Protein AF-A0A256IAH1-F1 (afdb_monomer_lite)

Foldseek 3Di:
DDDDDDDPLLQVLLQLLQVLLVVLCVVLVPDDPVCCVVCVVVSLVVSLLCLLVVLLCSCPVVVRALVSNLNNNLNNNVVNLVVVCVVPPDDLVSQLSSLSSSLSSLNSSVVSQVVCVVVVNHDADPPDGSVVVSVVSNVVSVVSNVVSVVD

pLDDT: mean 77.23, std 9.3, range [41.69, 91.19]

Sequence (151 aa):
MSPSPPSLPTAEAALFGAVVPAGLFRVISILDAGVRTAASDALVAAWLLVVAAGTAALATCRSHPIGALVSGAIGGVVAGFAAFAVLIGWGIVAFALPLMSVLAVVAGAWTSYEVRRARGVATEPARGTWRSRLAGIAAAALVGLGVLIAA

Radius of gyration: 16.14 Å; chains: 1; bounding box: 53×32×44 Å

Structure (mmCIF, N/CA/C/O backbone):
data_AF-A0A256IAH1-F1
#
_entry.id   AF-A0A256IAH1-F1
#
loop_
_atom_site.group_PDB
_atom_site.id
_atom_site.type_symbol
_atom_site.label_atom_id
_atom_site.label_alt_id
_atom_site.label_comp_id
_atom_site.label_asym_id
_atom_site.label_entity_id
_atom_site.label_seq_id
_atom_site.pdbx_PDB_ins_code
_atom_site.Cartn_x
_atom_site.Cartn_y
_atom_site.Cartn_z
_atom_site.occupancy
_atom_site.B_iso_or_equiv
_atom_site.auth_seq_id
_atom_site.auth_comp_id
_atom_site.auth_asym_id
_atom_site.auth_atom_id
_atom_site.pdbx_PDB_model_num
ATOM 1 N N . MET A 1 1 ? -28.270 7.258 -11.554 1.00 43.00 1 MET A N 1
ATOM 2 C CA . MET A 1 1 ? -27.820 7.574 -10.181 1.00 43.00 1 MET A CA 1
ATOM 3 C C . MET A 1 1 ? -26.425 8.163 -10.288 1.00 43.00 1 MET A C 1
ATOM 5 O O . MET A 1 1 ? -25.556 7.490 -10.823 1.00 43.00 1 MET A O 1
ATOM 9 N N . SER A 1 2 ? -26.239 9.426 -9.898 1.00 41.69 2 SER A N 1
ATOM 10 C CA . SER A 1 2 ? -24.908 10.049 -9.870 1.00 41.69 2 SER A CA 1
ATOM 11 C C . SER A 1 2 ? -24.089 9.408 -8.742 1.00 41.69 2 SER A C 1
ATOM 13 O O . SER A 1 2 ? -24.628 9.291 -7.637 1.00 41.69 2 SER A O 1
ATOM 15 N N . PRO A 1 3 ? -22.847 8.948 -8.982 1.00 51.16 3 PRO A N 1
ATOM 16 C CA . PRO A 1 3 ? -22.009 8.428 -7.913 1.00 51.16 3 PRO A CA 1
ATOM 17 C C . PRO A 1 3 ? -21.742 9.546 -6.902 1.00 51.16 3 PRO A C 1
ATOM 19 O O . PRO A 1 3 ? -21.285 10.631 -7.259 1.00 51.16 3 PRO A O 1
ATOM 22 N N . SER A 1 4 ? -22.055 9.294 -5.631 1.00 54.56 4 SER A N 1
ATOM 23 C CA . SER A 1 4 ? -21.708 10.217 -4.554 1.00 54.56 4 SER A CA 1
ATOM 24 C C . SER A 1 4 ? -20.187 10.399 -4.515 1.00 54.56 4 SER A C 1
ATOM 26 O O . SER A 1 4 ? -19.462 9.408 -4.651 1.00 54.56 4 SER A O 1
ATOM 28 N N . PRO A 1 5 ? -19.686 11.634 -4.341 1.00 58.94 5 PRO A N 1
ATOM 29 C CA . PRO A 1 5 ? -18.253 11.873 -4.294 1.00 58.94 5 PRO A CA 1
ATOM 30 C C . PRO A 1 5 ? -17.618 11.088 -3.136 1.00 58.94 5 PRO A C 1
ATOM 32 O O . PRO A 1 5 ? -18.251 10.917 -2.086 1.00 58.94 5 PRO A O 1
ATOM 35 N N . PRO A 1 6 ? -16.379 10.594 -3.309 1.00 61.81 6 PRO A N 1
ATOM 36 C CA . PRO A 1 6 ? -15.672 9.899 -2.245 1.00 61.81 6 PRO A CA 1
ATOM 37 C C . PRO A 1 6 ? -15.541 10.818 -1.030 1.00 61.81 6 PRO A C 1
ATOM 39 O O . PRO A 1 6 ? -15.324 12.024 -1.161 1.00 61.81 6 PRO A O 1
ATOM 42 N N . SER A 1 7 ? -15.658 10.247 0.168 1.00 76.56 7 SER A N 1
ATOM 43 C CA . SER A 1 7 ? -15.420 11.012 1.390 1.00 76.56 7 SER A CA 1
ATOM 44 C C . SER A 1 7 ? -13.988 11.562 1.388 1.00 76.56 7 SER A C 1
ATOM 46 O O . SER A 1 7 ? -13.074 10.890 0.910 1.00 76.56 7 SER A O 1
ATOM 48 N N . LEU A 1 8 ? -13.783 12.761 1.946 1.00 77.50 8 LEU A N 1
ATOM 49 C CA . LEU A 1 8 ? -12.464 13.408 2.083 1.00 77.50 8 LEU A CA 1
ATOM 50 C C . LEU A 1 8 ? -11.341 12.437 2.520 1.00 77.50 8 LEU A C 1
ATOM 52 O O . LEU A 1 8 ? -10.310 12.392 1.851 1.00 77.50 8 LEU A O 1
ATOM 56 N N . PRO A 1 9 ? -11.548 11.572 3.537 1.00 77.56 9 PRO A N 1
ATOM 57 C CA . PRO A 1 9 ? -10.578 10.546 3.921 1.00 77.56 9 PRO A CA 1
ATOM 58 C C . PRO A 1 9 ? -10.187 9.564 2.814 1.00 77.56 9 PRO A C 1
ATOM 60 O O . PRO A 1 9 ? -9.044 9.127 2.729 1.00 77.56 9 PRO A O 1
ATOM 63 N N . THR A 1 10 ? -11.156 9.184 1.987 1.00 75.44 10 THR A N 1
ATOM 64 C CA . THR A 1 10 ? -10.969 8.226 0.893 1.00 75.44 10 THR A CA 1
ATOM 65 C C . THR A 1 10 ? -10.249 8.891 -0.274 1.00 75.44 10 THR A C 1
ATOM 67 O O . THR A 1 10 ? -9.387 8.273 -0.889 1.00 75.44 10 THR A O 1
ATOM 70 N N . ALA A 1 11 ? -10.560 10.161 -0.548 1.00 73.75 11 ALA A N 1
ATOM 71 C CA . ALA A 1 11 ? -9.890 10.948 -1.577 1.00 73.75 11 ALA A CA 1
ATOM 72 C C . ALA A 1 11 ? -8.411 11.205 -1.236 1.00 73.75 11 ALA A C 1
ATOM 74 O O . ALA A 1 11 ? -7.556 11.018 -2.097 1.00 73.75 11 ALA A O 1
ATOM 75 N N . GLU A 1 12 ? -8.084 11.554 0.013 1.00 79.62 12 GLU A N 1
ATOM 76 C CA . GLU A 1 12 ? -6.690 11.740 0.451 1.00 79.62 12 GLU A CA 1
ATOM 77 C C . GLU A 1 12 ? -5.887 10.431 0.383 1.00 79.62 12 GLU A C 1
ATOM 79 O O . GLU A 1 12 ? -4.770 10.415 -0.136 1.00 79.62 12 GLU A O 1
ATOM 84 N N . ALA A 1 13 ? -6.472 9.311 0.821 1.00 74.00 13 ALA A N 1
ATOM 85 C CA . ALA A 1 13 ? -5.844 7.996 0.698 1.00 74.00 13 ALA A CA 1
ATOM 86 C C . ALA A 1 13 ? -5.658 7.570 -0.771 1.00 74.00 13 ALA A C 1
ATOM 88 O O . ALA A 1 13 ? -4.636 6.975 -1.114 1.00 74.00 13 ALA A O 1
ATOM 89 N N . ALA A 1 14 ? -6.608 7.903 -1.648 1.00 74.38 14 ALA A N 1
ATOM 90 C CA . ALA A 1 14 ? -6.499 7.651 -3.081 1.00 74.38 14 ALA A CA 1
ATOM 91 C C . ALA A 1 14 ? -5.421 8.508 -3.748 1.00 74.38 14 ALA A C 1
ATOM 93 O O . ALA A 1 14 ? -4.639 7.985 -4.539 1.00 74.38 14 ALA A O 1
ATOM 94 N N . LEU A 1 15 ? -5.321 9.792 -3.396 1.00 76.19 15 LEU A N 1
ATOM 95 C CA . LEU A 1 15 ? -4.247 10.667 -3.866 1.00 76.19 15 LEU A CA 1
ATOM 96 C C . LEU A 1 15 ? -2.881 10.159 -3.407 1.00 76.19 15 LEU A C 1
ATOM 98 O O . LEU A 1 15 ? -1.967 10.077 -4.221 1.00 76.19 15 LEU A O 1
ATOM 102 N N . PHE A 1 16 ? -2.751 9.749 -2.143 1.00 78.94 16 PHE A N 1
ATOM 103 C CA . PHE A 1 16 ? -1.536 9.099 -1.652 1.00 78.94 16 PHE A CA 1
ATOM 104 C C . PHE A 1 16 ? -1.198 7.863 -2.493 1.00 78.94 16 PHE A C 1
ATOM 106 O O . PHE A 1 16 ? -0.104 7.779 -3.047 1.00 78.94 16 PHE A O 1
ATOM 113 N N . GLY A 1 17 ? -2.159 6.952 -2.669 1.00 69.12 17 GLY A N 1
ATOM 114 C CA . GLY A 1 17 ? -1.980 5.745 -3.473 1.00 69.12 17 GLY A CA 1
ATOM 115 C C . GLY A 1 17 ? -1.620 6.022 -4.937 1.00 69.12 17 GLY A C 1
ATOM 116 O O . GLY A 1 17 ? -0.879 5.241 -5.516 1.00 69.12 17 GLY A O 1
ATOM 117 N N . ALA A 1 18 ? -2.095 7.123 -5.526 1.00 71.69 18 ALA A N 1
ATOM 118 C CA . ALA A 1 18 ? -1.831 7.496 -6.919 1.00 71.69 18 ALA A CA 1
ATOM 119 C C . ALA A 1 18 ? -0.503 8.250 -7.119 1.00 71.69 18 ALA A C 1
ATOM 121 O O . ALA A 1 18 ? 0.154 8.087 -8.147 1.00 71.69 18 ALA A O 1
ATOM 122 N N . VAL A 1 19 ? -0.081 9.059 -6.142 1.00 73.19 19 VAL A N 1
ATOM 123 C CA . VAL A 1 19 ? 1.193 9.802 -6.179 1.00 73.19 19 VAL A CA 1
ATOM 124 C C . VAL A 1 19 ? 2.379 8.885 -5.907 1.00 73.19 19 VAL A C 1
ATOM 126 O O . VAL A 1 19 ? 3.459 9.091 -6.458 1.00 73.19 19 VAL A O 1
ATOM 129 N N . VAL A 1 20 ? 2.168 7.847 -5.099 1.00 70.56 20 VAL A N 1
ATOM 130 C CA . VAL A 1 20 ? 3.144 6.795 -4.814 1.00 70.56 20 VAL A CA 1
ATOM 131 C C . VAL A 1 20 ? 3.764 6.265 -6.136 1.00 70.56 20 VAL A C 1
ATOM 133 O O . VAL A 1 20 ? 4.947 6.525 -6.365 1.00 70.56 20 VAL A O 1
ATOM 136 N N . PRO A 1 21 ? 3.035 5.642 -7.077 1.00 66.00 21 PRO A N 1
ATOM 137 C CA . PRO A 1 21 ? 3.604 5.146 -8.339 1.00 66.00 21 PRO A CA 1
ATOM 138 C C . PRO A 1 21 ? 4.439 6.182 -9.117 1.00 66.00 21 PRO A C 1
ATOM 140 O O . PRO A 1 21 ? 5.506 5.857 -9.641 1.00 66.00 21 PRO A O 1
ATOM 143 N N . ALA A 1 22 ? 4.003 7.447 -9.137 1.00 66.19 22 ALA A N 1
ATOM 144 C CA . ALA A 1 22 ? 4.712 8.535 -9.810 1.00 66.19 22 ALA A CA 1
ATOM 145 C C . ALA A 1 22 ? 6.042 8.910 -9.123 1.00 66.19 22 ALA A C 1
ATOM 147 O O . ALA A 1 22 ? 7.018 9.245 -9.800 1.00 66.19 22 ALA A O 1
ATOM 148 N N . GLY A 1 23 ? 6.101 8.834 -7.790 1.00 69.38 23 GLY A N 1
ATOM 149 C CA . GLY A 1 23 ? 7.301 9.109 -6.998 1.00 69.38 23 GLY A CA 1
ATOM 150 C C . GLY A 1 23 ? 8.414 8.086 -7.230 1.00 69.38 23 GLY A C 1
ATOM 151 O O . GLY A 1 23 ? 9.549 8.479 -7.507 1.00 69.38 23 GLY A O 1
ATOM 152 N N . LEU A 1 24 ? 8.086 6.788 -7.197 1.00 71.75 24 LEU A N 1
ATOM 153 C CA . LEU A 1 24 ? 9.051 5.712 -7.465 1.00 71.75 24 LEU A CA 1
ATOM 154 C C . LEU A 1 24 ? 9.656 5.846 -8.862 1.00 71.75 24 LEU A C 1
ATOM 156 O O . LEU A 1 24 ? 10.873 5.768 -9.030 1.00 71.75 24 LEU A O 1
ATOM 160 N N . PHE A 1 25 ? 8.809 6.089 -9.862 1.00 67.44 25 PHE A N 1
ATOM 161 C CA . PHE A 1 25 ? 9.264 6.251 -11.235 1.00 67.44 25 PHE A CA 1
ATOM 162 C C . PHE A 1 25 ? 10.221 7.429 -11.386 1.00 67.44 25 PHE A C 1
ATOM 164 O O . PHE A 1 25 ? 11.288 7.279 -11.980 1.00 67.44 25 PHE A O 1
ATOM 171 N N . ARG A 1 26 ? 9.874 8.587 -10.814 1.00 70.56 26 ARG A N 1
ATOM 172 C CA . ARG A 1 26 ? 10.725 9.774 -10.890 1.00 70.56 26 ARG A CA 1
ATOM 173 C C . ARG A 1 26 ? 12.110 9.490 -10.317 1.00 70.56 26 ARG A C 1
ATOM 175 O O . ARG A 1 26 ? 13.092 9.846 -10.958 1.00 70.56 26 ARG A O 1
ATOM 182 N N . VAL A 1 27 ? 12.194 8.791 -9.185 1.00 72.75 27 VAL A N 1
ATOM 183 C CA . VAL A 1 27 ? 13.474 8.388 -8.579 1.00 72.75 27 VAL A CA 1
ATOM 184 C C . VAL A 1 27 ? 14.243 7.428 -9.488 1.00 72.75 27 VAL A C 1
ATOM 186 O O . VAL A 1 27 ? 15.416 7.656 -9.756 1.00 72.75 27 VAL A O 1
ATOM 189 N N . ILE A 1 28 ? 13.600 6.393 -10.029 1.00 71.56 28 ILE A N 1
ATOM 190 C CA . ILE A 1 28 ? 14.273 5.421 -10.908 1.00 71.56 28 ILE A CA 1
ATOM 191 C C . ILE A 1 28 ? 14.756 6.077 -12.213 1.00 71.56 28 ILE A C 1
ATOM 193 O O . ILE A 1 28 ? 15.841 5.758 -12.697 1.00 71.56 28 ILE A O 1
ATOM 197 N N . SER A 1 29 ? 13.977 7.005 -12.774 1.00 69.62 29 SER A N 1
ATOM 198 C CA . SER A 1 29 ? 14.268 7.652 -14.060 1.00 69.62 29 SER A CA 1
ATOM 199 C C . SER A 1 29 ? 15.478 8.588 -14.032 1.00 69.62 29 SER A C 1
ATOM 201 O O . SER A 1 29 ? 16.124 8.759 -15.061 1.00 69.62 29 SER A O 1
ATOM 203 N N . ILE A 1 30 ? 15.798 9.168 -12.870 1.00 79.00 30 ILE A N 1
ATOM 204 C CA . ILE A 1 30 ? 16.923 10.104 -12.704 1.00 79.00 30 ILE A CA 1
ATOM 205 C C . ILE A 1 30 ? 18.212 9.413 -12.251 1.00 79.00 30 ILE A C 1
ATOM 207 O O . ILE A 1 30 ? 19.268 10.041 -12.245 1.00 79.00 30 ILE A O 1
ATOM 211 N N . LEU A 1 31 ? 18.134 8.142 -11.847 1.00 78.19 31 LEU A N 1
ATOM 212 C CA . LEU A 1 31 ? 19.302 7.377 -11.434 1.00 78.19 31 LEU A CA 1
ATOM 213 C C . LEU A 1 31 ? 20.092 6.894 -12.646 1.00 78.19 31 LEU A C 1
ATOM 215 O O . LEU A 1 31 ? 19.522 6.375 -13.616 1.00 78.19 31 LEU A O 1
ATOM 219 N N . ASP A 1 32 ? 21.414 7.001 -12.526 1.00 83.81 32 ASP A N 1
ATOM 220 C CA . ASP A 1 32 ? 22.360 6.413 -13.465 1.00 8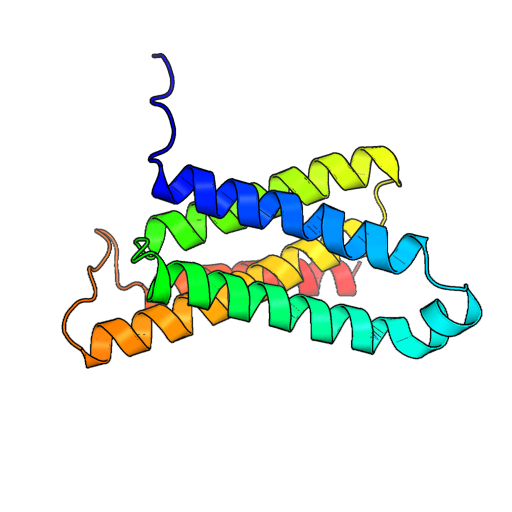3.81 32 ASP A CA 1
ATOM 221 C C . ASP A 1 32 ? 22.086 4.908 -13.636 1.00 83.81 32 ASP A C 1
ATOM 223 O O . ASP A 1 32 ? 21.688 4.220 -12.688 1.00 83.81 32 ASP A O 1
ATOM 227 N N . ALA A 1 33 ? 22.277 4.392 -14.851 1.00 76.25 33 ALA A N 1
ATOM 228 C CA . ALA A 1 33 ? 21.982 3.005 -15.188 1.00 76.25 33 ALA A CA 1
ATOM 229 C C . ALA A 1 33 ? 22.760 2.015 -14.305 1.00 76.25 33 ALA A C 1
ATOM 231 O O . ALA A 1 33 ? 22.167 1.040 -13.847 1.00 76.25 33 ALA A O 1
ATOM 232 N N . GLY A 1 34 ? 24.033 2.299 -13.997 1.00 74.88 34 GLY A N 1
ATOM 233 C CA . GLY A 1 34 ? 24.858 1.430 -13.148 1.00 74.88 34 GLY A CA 1
ATOM 234 C C . GLY A 1 34 ? 24.375 1.380 -11.694 1.00 74.88 34 GLY A C 1
ATOM 235 O O . GLY A 1 34 ? 24.342 0.317 -11.069 1.00 74.88 34 GLY A O 1
ATOM 236 N N . VAL A 1 35 ? 23.916 2.520 -11.171 1.00 75.75 35 VAL A N 1
ATOM 237 C CA . VAL A 1 35 ? 23.345 2.627 -9.818 1.00 75.75 35 VAL A CA 1
ATOM 238 C C . VAL A 1 35 ? 21.984 1.944 -9.754 1.00 75.75 35 VAL A C 1
ATOM 240 O O . VAL A 1 35 ? 21.693 1.225 -8.802 1.00 75.75 35 VAL A O 1
ATOM 243 N N . ARG A 1 36 ? 21.160 2.115 -10.789 1.00 75.44 36 ARG A N 1
ATOM 244 C CA . ARG A 1 36 ? 19.845 1.479 -10.895 1.00 75.44 36 ARG A CA 1
ATOM 245 C C . ARG A 1 36 ? 19.952 -0.038 -10.851 1.00 75.44 36 ARG A C 1
ATOM 247 O O . ARG A 1 36 ? 19.196 -0.665 -10.122 1.00 75.44 36 ARG A O 1
ATOM 254 N N . THR A 1 37 ? 20.895 -0.623 -11.584 1.00 72.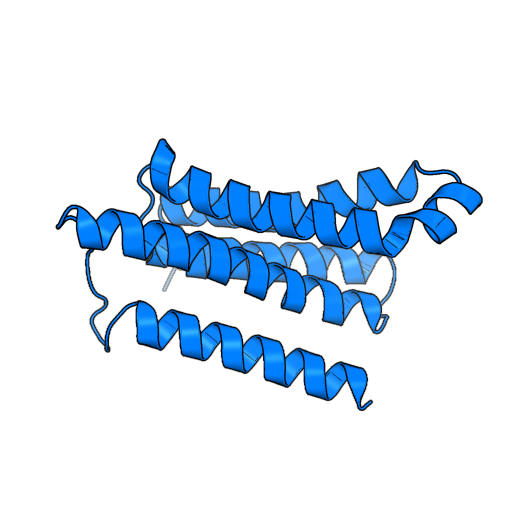19 37 THR A N 1
ATOM 255 C CA . THR A 1 37 ? 21.114 -2.074 -11.562 1.00 72.19 37 THR A CA 1
ATOM 256 C C . THR A 1 37 ? 21.605 -2.563 -10.203 1.00 72.19 37 THR A C 1
ATOM 258 O O . THR A 1 37 ? 21.102 -3.568 -9.715 1.00 72.19 37 THR A O 1
ATOM 261 N N . ALA A 1 38 ? 22.515 -1.830 -9.556 1.00 74.38 38 ALA A N 1
ATOM 262 C CA . ALA A 1 38 ? 23.088 -2.232 -8.272 1.00 74.38 38 ALA A CA 1
ATOM 263 C C . ALA A 1 38 ? 22.132 -2.051 -7.077 1.00 74.38 38 ALA A C 1
ATOM 265 O O . ALA A 1 38 ? 22.231 -2.784 -6.098 1.00 74.38 38 ALA A O 1
ATOM 266 N N . ALA A 1 39 ? 21.221 -1.075 -7.141 1.00 74.62 39 ALA A N 1
ATOM 267 C CA . ALA A 1 39 ? 20.369 -0.679 -6.018 1.00 74.62 39 ALA A CA 1
ATOM 268 C C . ALA A 1 39 ? 18.871 -0.949 -6.234 1.00 74.62 39 ALA A C 1
ATOM 270 O O . ALA A 1 39 ? 18.072 -0.572 -5.379 1.00 74.62 39 ALA A O 1
ATOM 271 N N . SER A 1 40 ? 18.472 -1.563 -7.352 1.00 71.88 40 SER A N 1
ATOM 272 C CA . SER A 1 40 ? 17.059 -1.763 -7.723 1.00 71.88 40 SER A CA 1
ATOM 273 C C . SER A 1 40 ? 16.228 -2.416 -6.615 1.00 71.88 40 SER A C 1
ATOM 275 O O . SER A 1 40 ? 15.220 -1.843 -6.199 1.00 71.88 40 SER A O 1
ATOM 277 N N . ASP A 1 41 ? 16.679 -3.545 -6.072 1.00 73.94 41 ASP A N 1
ATOM 278 C CA . ASP A 1 41 ? 15.965 -4.264 -5.010 1.00 73.94 41 ASP A CA 1
ATOM 279 C C . ASP A 1 41 ? 15.866 -3.443 -3.720 1.00 73.94 41 ASP A C 1
ATOM 281 O O . ASP A 1 41 ? 14.803 -3.359 -3.102 1.00 73.94 41 ASP A O 1
ATOM 285 N N . ALA A 1 42 ? 16.957 -2.775 -3.335 1.00 79.38 42 ALA A N 1
ATOM 286 C CA . ALA A 1 42 ? 16.991 -1.917 -2.154 1.00 79.38 42 ALA A CA 1
ATOM 287 C C . ALA A 1 42 ? 16.068 -0.697 -2.306 1.00 79.38 42 ALA A C 1
ATOM 289 O O . ALA A 1 42 ? 15.383 -0.319 -1.355 1.00 79.38 42 ALA A O 1
ATOM 290 N N . LEU A 1 43 ? 16.001 -0.108 -3.503 1.00 77.38 43 LEU A N 1
ATOM 291 C CA . LEU A 1 43 ? 15.098 0.995 -3.830 1.00 77.38 43 LEU A CA 1
ATOM 292 C C . LEU A 1 43 ? 13.638 0.553 -3.768 1.00 77.38 43 LEU A C 1
ATOM 294 O O . LEU A 1 43 ? 12.821 1.261 -3.184 1.00 77.38 43 LEU A O 1
ATOM 298 N N . VAL A 1 44 ? 13.309 -0.621 -4.313 1.00 76.38 44 VAL A N 1
ATOM 299 C CA . VAL A 1 44 ? 11.956 -1.188 -4.233 1.00 76.38 44 VAL A CA 1
ATOM 300 C C . VAL A 1 44 ? 11.588 -1.502 -2.781 1.00 76.38 44 VAL A C 1
ATOM 302 O O . VAL A 1 44 ? 10.494 -1.154 -2.341 1.00 76.38 44 VAL A O 1
ATOM 305 N N . ALA A 1 45 ? 12.491 -2.084 -1.992 1.00 77.69 45 ALA A N 1
ATOM 306 C CA . ALA A 1 45 ? 12.242 -2.363 -0.578 1.00 77.69 45 ALA A CA 1
ATOM 307 C C . ALA A 1 45 ? 12.039 -1.077 0.245 1.00 77.69 45 ALA A C 1
ATOM 309 O O . ALA A 1 45 ? 11.057 -0.959 0.981 1.00 77.69 45 ALA A O 1
ATOM 310 N N . ALA A 1 46 ? 12.922 -0.086 0.083 1.00 79.50 46 ALA A N 1
ATOM 311 C CA . ALA A 1 46 ? 12.799 1.223 0.725 1.00 79.50 46 ALA A CA 1
ATOM 312 C C . ALA A 1 46 ? 11.492 1.917 0.328 1.00 79.50 46 ALA A C 1
ATOM 314 O O . ALA A 1 46 ? 10.809 2.516 1.158 1.00 79.50 46 ALA A O 1
ATOM 315 N N . TRP A 1 47 ? 11.102 1.783 -0.934 1.00 80.62 47 TRP A N 1
ATOM 316 C CA . TRP A 1 47 ? 9.850 2.306 -1.439 1.00 80.62 47 TRP A CA 1
ATOM 317 C C . TRP A 1 47 ? 8.623 1.668 -0.777 1.00 80.62 47 TRP A C 1
ATOM 319 O O . TRP A 1 47 ? 7.729 2.374 -0.311 1.00 80.62 47 TRP A O 1
ATOM 329 N N . LEU A 1 48 ? 8.586 0.340 -0.675 1.00 79.94 48 LEU A N 1
ATOM 330 C CA . LEU A 1 48 ? 7.497 -0.372 -0.002 1.00 79.94 48 LEU A CA 1
ATOM 331 C C . LEU A 1 48 ? 7.398 0.013 1.480 1.00 79.94 48 LEU A C 1
ATOM 333 O O . LEU A 1 48 ? 6.292 0.160 2.003 1.00 79.94 48 LEU A O 1
ATOM 337 N N . LEU A 1 49 ? 8.532 0.258 2.142 1.00 80.50 49 LEU A N 1
ATOM 338 C CA . LEU A 1 49 ? 8.557 0.797 3.503 1.00 80.50 49 LEU A CA 1
ATOM 339 C C . LEU A 1 49 ? 7.929 2.192 3.578 1.00 80.50 49 LEU A C 1
ATOM 341 O O . LEU A 1 49 ? 7.139 2.444 4.486 1.00 80.50 49 LEU A O 1
ATOM 345 N N . VAL A 1 50 ? 8.211 3.077 2.617 1.00 83.31 50 VAL A N 1
ATOM 346 C CA . VAL A 1 50 ? 7.575 4.404 2.534 1.00 83.31 50 VAL A CA 1
ATOM 347 C C . VAL A 1 50 ? 6.061 4.278 2.353 1.00 83.31 50 VAL A C 1
ATOM 349 O O . VAL A 1 50 ? 5.310 4.991 3.018 1.00 83.31 50 VAL A O 1
ATOM 352 N N . VAL A 1 51 ? 5.587 3.345 1.522 1.00 83.00 51 VAL A N 1
ATOM 353 C CA . VAL A 1 51 ? 4.145 3.098 1.334 1.00 83.00 51 VAL A CA 1
ATOM 354 C C . VAL A 1 51 ? 3.487 2.613 2.624 1.00 83.00 51 VAL A C 1
ATOM 356 O O . VAL A 1 51 ? 2.440 3.136 3.019 1.00 83.00 51 VAL A O 1
ATOM 359 N N . ALA A 1 52 ? 4.103 1.649 3.309 1.00 80.00 52 ALA A N 1
ATOM 360 C CA . ALA A 1 52 ? 3.591 1.122 4.570 1.00 80.00 52 ALA A CA 1
ATOM 361 C C . ALA A 1 52 ? 3.575 2.197 5.668 1.00 80.00 52 ALA A C 1
ATOM 363 O O . ALA A 1 52 ? 2.548 2.405 6.320 1.00 80.00 52 ALA A O 1
ATOM 364 N N . ALA A 1 53 ? 4.680 2.929 5.830 1.00 80.75 53 ALA A N 1
ATOM 365 C CA . ALA A 1 53 ? 4.810 4.004 6.807 1.00 80.75 53 ALA A CA 1
ATOM 366 C C . ALA A 1 53 ? 3.849 5.164 6.517 1.00 80.75 53 ALA A C 1
ATOM 368 O O . ALA A 1 53 ? 3.195 5.656 7.432 1.00 80.75 53 ALA A O 1
ATOM 369 N N . GLY A 1 54 ? 3.703 5.566 5.252 1.00 80.44 54 GLY A N 1
ATOM 370 C CA . GLY A 1 54 ? 2.764 6.608 4.837 1.00 80.44 54 GLY A CA 1
ATOM 371 C C . GLY A 1 54 ? 1.310 6.209 5.085 1.00 80.44 54 GLY A C 1
ATOM 372 O O . GLY A 1 54 ? 0.537 6.999 5.626 1.00 80.44 54 GLY A O 1
ATOM 373 N N . THR A 1 55 ? 0.952 4.953 4.806 1.00 81.19 55 THR A N 1
ATOM 374 C CA . THR A 1 55 ? -0.382 4.416 5.128 1.00 81.19 55 THR A CA 1
ATOM 375 C C . THR A 1 55 ? -0.635 4.435 6.636 1.00 81.19 55 THR A C 1
ATOM 377 O O . THR A 1 55 ? -1.711 4.840 7.085 1.00 81.19 55 THR A O 1
ATOM 380 N N . ALA A 1 56 ? 0.366 4.052 7.432 1.00 77.19 56 ALA A N 1
ATOM 381 C CA . ALA A 1 56 ? 0.274 4.107 8.884 1.00 77.19 56 ALA A CA 1
ATOM 382 C C . ALA A 1 56 ? 0.167 5.549 9.409 1.00 77.19 56 ALA A C 1
ATOM 384 O O . ALA A 1 56 ? -0.648 5.814 10.287 1.00 77.19 56 ALA A O 1
ATOM 385 N N . ALA A 1 57 ? 0.916 6.497 8.841 1.00 79.12 57 ALA A N 1
ATOM 386 C CA . ALA A 1 57 ? 0.864 7.914 9.202 1.00 79.12 57 ALA A CA 1
ATOM 387 C C . ALA A 1 57 ? -0.490 8.555 8.863 1.00 79.12 57 ALA A C 1
ATOM 389 O O . ALA A 1 57 ? -1.039 9.312 9.662 1.00 79.12 57 ALA A O 1
ATOM 390 N N . LEU A 1 58 ? -1.088 8.214 7.719 1.00 78.25 58 LEU A N 1
ATOM 391 C CA . LEU A 1 58 ? -2.450 8.637 7.381 1.00 78.25 58 LEU A CA 1
ATOM 392 C C . LEU A 1 58 ? -3.457 8.119 8.421 1.00 78.25 58 LEU A C 1
ATOM 394 O O . LEU A 1 58 ? -4.351 8.842 8.866 1.00 78.25 58 LEU A O 1
ATOM 398 N N . ALA A 1 59 ? -3.284 6.888 8.893 1.00 77.56 59 ALA A N 1
ATOM 399 C CA . ALA A 1 59 ? -4.114 6.372 9.967 1.00 77.56 59 ALA A CA 1
ATOM 400 C C . ALA A 1 59 ? -3.854 7.077 11.307 1.00 77.56 59 ALA A C 1
ATOM 402 O O . ALA A 1 59 ? -4.804 7.397 12.015 1.00 77.56 59 ALA A O 1
ATOM 403 N N . THR A 1 60 ? -2.608 7.300 11.711 1.00 74.44 60 THR A N 1
ATOM 404 C CA . THR A 1 60 ? -2.290 7.762 13.071 1.00 74.44 60 THR A CA 1
ATOM 405 C C . THR A 1 60 ? -2.332 9.280 13.221 1.00 74.44 60 THR A C 1
ATOM 407 O O . THR A 1 60 ? -2.841 9.762 14.228 1.00 74.44 60 THR A O 1
ATOM 410 N N . CYS A 1 61 ? -1.855 10.036 12.231 1.00 79.50 61 CYS A N 1
ATOM 411 C CA . CYS A 1 61 ? -1.755 11.497 12.281 1.00 79.50 61 CYS A CA 1
ATOM 412 C C . CYS A 1 61 ? -3.014 12.206 11.765 1.00 79.50 61 CYS A C 1
ATOM 414 O O . CYS A 1 61 ? -3.347 13.285 12.245 1.00 79.50 61 CYS A O 1
ATOM 416 N N . ARG A 1 62 ? -3.719 11.619 10.789 1.00 76.25 62 ARG A N 1
ATOM 417 C CA . ARG A 1 62 ? -4.941 12.197 10.192 1.00 76.25 62 ARG A CA 1
ATOM 418 C C . ARG A 1 62 ? -6.228 11.500 10.637 1.00 76.25 62 ARG A C 1
ATOM 420 O O . ARG A 1 62 ? -7.316 11.871 10.205 1.00 76.25 62 ARG A O 1
ATOM 427 N N . SER A 1 63 ? -6.121 10.497 11.510 1.00 79.62 63 SER A N 1
ATOM 428 C CA . SER A 1 63 ? -7.254 9.753 12.073 1.00 79.62 63 SER A CA 1
ATOM 429 C C . SER A 1 63 ? -8.174 9.099 11.033 1.00 79.62 63 SER A C 1
ATOM 431 O O . SER A 1 63 ? -9.311 8.745 11.354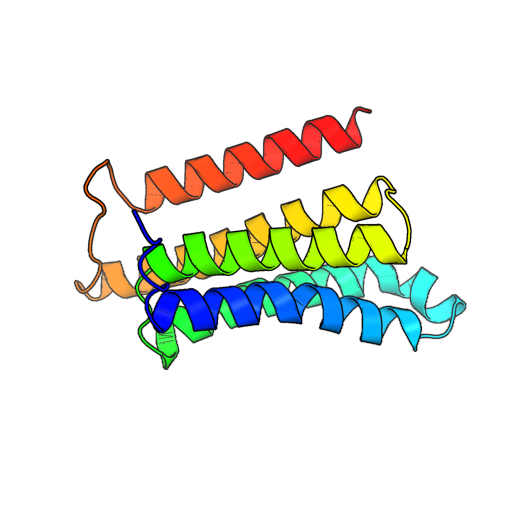 1.00 79.62 63 SER A O 1
ATOM 433 N N . HIS A 1 64 ? -7.694 8.844 9.810 1.00 80.94 64 HIS A N 1
ATOM 434 C CA . HIS A 1 64 ? -8.521 8.243 8.762 1.00 80.94 64 HIS A CA 1
ATOM 435 C C . HIS A 1 64 ? -9.073 6.871 9.183 1.00 80.94 64 HIS A C 1
ATOM 437 O O . HIS A 1 64 ? -8.364 6.092 9.832 1.00 80.94 64 HIS A O 1
ATOM 443 N N . PRO A 1 65 ? -10.332 6.541 8.843 1.00 82.69 65 PRO A N 1
ATOM 444 C CA . PRO A 1 65 ? -10.879 5.222 9.117 1.00 82.69 65 PRO A CA 1
ATOM 445 C C . PRO A 1 65 ? -10.176 4.168 8.254 1.00 82.69 65 PRO A C 1
ATOM 447 O O . PRO A 1 65 ? -9.910 4.399 7.074 1.00 82.69 65 PRO A O 1
ATOM 450 N N . ILE A 1 66 ? -9.930 2.983 8.827 1.00 82.56 66 ILE A N 1
ATOM 451 C CA . ILE A 1 66 ? -9.221 1.873 8.158 1.00 82.56 66 ILE A CA 1
ATOM 452 C C . ILE A 1 66 ? -9.863 1.529 6.807 1.00 82.56 66 ILE A C 1
ATOM 454 O O . ILE A 1 66 ? -9.160 1.287 5.832 1.00 82.56 66 ILE A O 1
ATOM 458 N N . GLY A 1 67 ? -11.193 1.605 6.702 1.00 77.81 67 GLY A N 1
ATOM 459 C CA . GLY A 1 67 ? -11.886 1.361 5.438 1.00 77.81 67 GLY A CA 1
ATOM 460 C C . GLY A 1 67 ? -11.588 2.374 4.336 1.00 77.81 67 GLY A C 1
ATOM 461 O O . GLY A 1 67 ? -11.452 1.965 3.185 1.00 77.81 67 GLY A O 1
ATOM 462 N N . ALA A 1 68 ? -11.430 3.658 4.666 1.00 78.25 68 ALA A N 1
ATOM 463 C CA . ALA A 1 68 ? -11.055 4.682 3.688 1.00 78.25 68 ALA A CA 1
ATOM 464 C C . ALA A 1 68 ? -9.595 4.530 3.252 1.00 78.25 68 ALA A C 1
ATOM 466 O O . ALA A 1 68 ? -9.287 4.709 2.080 1.00 78.25 68 ALA A O 1
ATOM 467 N N . LEU A 1 69 ? -8.716 4.130 4.176 1.00 78.19 69 LEU A N 1
ATOM 468 C CA . LEU A 1 69 ? -7.313 3.851 3.875 1.00 78.19 69 LEU A CA 1
ATOM 469 C C . LEU A 1 69 ? -7.175 2.670 2.922 1.00 78.19 69 LEU A C 1
ATOM 471 O O . LEU A 1 69 ? -6.539 2.794 1.887 1.00 78.19 69 LEU A O 1
ATOM 475 N N . VAL A 1 70 ? -7.810 1.542 3.241 1.00 80.12 70 VAL A N 1
ATOM 476 C CA . VAL A 1 70 ? -7.711 0.323 2.433 1.00 80.12 70 VAL A CA 1
ATOM 477 C C . VAL A 1 70 ? -8.354 0.527 1.062 1.00 80.12 70 VAL A C 1
ATOM 479 O O . VAL A 1 70 ? -7.721 0.249 0.053 1.00 80.12 70 VAL A O 1
ATOM 482 N N . SER A 1 71 ? -9.584 1.046 0.993 1.00 77.94 71 SER A N 1
ATOM 483 C CA . SER A 1 71 ? -10.261 1.242 -0.300 1.00 77.94 71 SER A CA 1
ATOM 484 C C . SER A 1 71 ? -9.637 2.361 -1.136 1.00 77.94 71 SER A C 1
ATOM 486 O O . SER A 1 71 ? -9.408 2.173 -2.330 1.00 77.94 71 SER A O 1
ATOM 488 N N . GLY A 1 72 ? -9.319 3.497 -0.509 1.00 76.56 72 GLY A N 1
ATOM 489 C CA . GLY A 1 72 ? -8.717 4.650 -1.166 1.00 76.56 72 GLY A CA 1
ATOM 490 C C . GLY A 1 72 ? -7.301 4.358 -1.641 1.00 76.56 72 GLY A C 1
ATOM 491 O O . GLY A 1 72 ? -7.029 4.504 -2.826 1.00 76.56 72 GLY A O 1
ATOM 492 N N . ALA A 1 73 ? -6.413 3.875 -0.767 1.00 79.06 73 ALA A N 1
ATOM 493 C CA . ALA A 1 73 ? -5.021 3.630 -1.144 1.00 79.06 73 ALA A CA 1
ATOM 494 C C . ALA A 1 73 ? -4.884 2.490 -2.159 1.00 79.06 73 ALA A C 1
ATOM 496 O O . ALA A 1 73 ? -4.122 2.639 -3.108 1.00 79.06 73 ALA A O 1
ATOM 497 N N . ILE A 1 74 ? -5.648 1.395 -2.035 1.00 80.69 74 ILE A N 1
ATOM 498 C CA . ILE A 1 74 ? -5.635 0.329 -3.054 1.00 80.69 74 ILE A CA 1
ATOM 499 C C . ILE A 1 74 ? -6.162 0.865 -4.389 1.00 80.69 74 ILE A C 1
ATOM 501 O O . ILE A 1 74 ? -5.522 0.658 -5.417 1.00 80.69 74 ILE A O 1
ATOM 505 N N . GLY A 1 75 ? -7.285 1.592 -4.385 1.00 76.56 75 GLY A N 1
ATOM 506 C CA . GLY A 1 75 ? -7.833 2.200 -5.599 1.00 76.56 75 GLY A CA 1
ATOM 507 C C . GLY A 1 75 ? -6.857 3.179 -6.259 1.00 76.56 75 GLY A C 1
ATOM 508 O O . GLY A 1 75 ? -6.670 3.135 -7.472 1.00 76.56 75 GLY A O 1
ATOM 509 N N . GLY A 1 76 ? -6.181 4.005 -5.459 1.00 76.44 76 GLY A N 1
ATOM 510 C CA . GLY A 1 76 ? -5.147 4.934 -5.910 1.00 76.44 76 GLY A CA 1
ATOM 511 C C . GLY A 1 76 ? -3.922 4.229 -6.490 1.00 76.44 76 GLY A C 1
ATOM 512 O O . GLY A 1 76 ? -3.465 4.609 -7.563 1.00 76.44 76 GLY A O 1
ATOM 513 N N . VAL A 1 77 ? -3.429 3.175 -5.830 1.00 80.12 77 VAL A N 1
ATOM 514 C CA . VAL A 1 77 ? -2.299 2.359 -6.310 1.00 80.12 77 VAL A CA 1
ATOM 515 C C . VAL A 1 77 ? -2.641 1.726 -7.654 1.00 80.12 77 VAL A C 1
ATOM 517 O O . VAL A 1 77 ? -1.865 1.845 -8.598 1.00 80.12 77 VAL A O 1
ATOM 520 N N . VAL A 1 78 ? -3.817 1.105 -7.777 1.00 77.25 78 VAL A N 1
ATOM 521 C CA . VAL A 1 78 ? -4.264 0.484 -9.032 1.00 77.25 78 VAL A CA 1
ATOM 522 C C . VAL A 1 78 ? -4.406 1.530 -10.139 1.00 77.25 78 VAL A C 1
ATOM 524 O O . VAL A 1 78 ? -3.885 1.326 -11.232 1.00 77.25 78 VAL A O 1
ATOM 527 N N . ALA A 1 79 ? -5.053 2.666 -9.863 1.00 74.44 79 ALA A N 1
ATOM 528 C CA . ALA A 1 79 ? -5.231 3.735 -10.845 1.00 74.44 79 ALA A CA 1
ATOM 529 C C . ALA A 1 79 ? -3.893 4.354 -11.285 1.00 74.44 79 ALA A C 1
ATOM 531 O O . ALA A 1 79 ? -3.668 4.555 -12.479 1.00 74.44 79 ALA A O 1
ATOM 532 N N . GLY A 1 80 ? -2.988 4.616 -10.339 1.00 71.44 80 GLY A N 1
ATOM 533 C CA . GLY A 1 80 ? -1.673 5.188 -10.616 1.00 71.44 80 GLY A CA 1
ATOM 534 C C . GLY A 1 80 ? -0.780 4.240 -11.417 1.00 71.44 80 GLY A C 1
ATOM 535 O O . GLY A 1 80 ? -0.155 4.672 -12.385 1.00 71.44 80 GLY A O 1
ATOM 536 N N . PHE A 1 81 ? -0.770 2.943 -11.092 1.00 72.81 81 PHE A N 1
ATOM 537 C CA . PHE A 1 81 ? -0.031 1.946 -11.875 1.00 72.81 81 PHE A CA 1
ATOM 538 C C . PHE A 1 81 ? -0.664 1.668 -13.245 1.00 72.81 81 PHE A C 1
ATOM 540 O O . PHE A 1 81 ? 0.070 1.452 -14.203 1.00 72.81 81 PHE A O 1
ATOM 547 N N . ALA A 1 82 ? -1.992 1.722 -13.383 1.00 70.06 82 ALA A N 1
ATOM 548 C CA . ALA A 1 82 ? -2.651 1.593 -14.684 1.00 70.06 82 ALA A CA 1
ATOM 549 C C . ALA A 1 82 ? -2.308 2.769 -15.614 1.00 70.06 82 ALA A C 1
ATOM 551 O O . ALA A 1 82 ? -1.926 2.554 -16.762 1.00 70.06 82 ALA A O 1
ATOM 552 N N . ALA A 1 83 ? -2.370 4.006 -15.110 1.00 66.75 83 ALA A N 1
ATOM 553 C CA . ALA A 1 83 ? -1.947 5.191 -15.860 1.00 66.75 83 ALA A CA 1
ATOM 554 C C . ALA A 1 83 ? -0.459 5.123 -16.248 1.00 66.75 83 ALA A C 1
ATOM 556 O O . ALA A 1 83 ? -0.068 5.531 -17.338 1.00 66.75 83 ALA A O 1
ATOM 557 N N . PHE A 1 84 ? 0.365 4.557 -15.370 1.00 66.56 84 PHE A N 1
ATOM 558 C CA . PHE A 1 84 ? 1.786 4.341 -15.604 1.00 66.56 84 PHE A CA 1
ATOM 559 C C . PHE A 1 84 ? 2.077 3.266 -16.663 1.00 66.56 84 PHE A C 1
ATOM 561 O O . PHE A 1 84 ? 2.911 3.478 -17.543 1.00 66.56 84 PHE A O 1
ATOM 568 N N . ALA A 1 85 ? 1.372 2.133 -16.625 1.00 65.38 85 ALA A N 1
ATOM 569 C CA . ALA A 1 85 ? 1.540 1.046 -17.588 1.00 65.38 85 ALA A CA 1
ATOM 570 C C . ALA A 1 85 ? 1.201 1.480 -19.026 1.00 65.38 85 ALA A C 1
ATOM 572 O O . ALA A 1 85 ? 1.820 1.008 -19.978 1.00 65.38 85 ALA A O 1
ATOM 573 N N . VAL A 1 86 ? 0.286 2.442 -19.186 1.00 66.88 86 VAL A N 1
ATOM 574 C CA . VAL A 1 86 ? -0.013 3.077 -20.481 1.00 66.88 86 VAL A CA 1
ATOM 575 C C . VAL A 1 86 ? 1.185 3.865 -21.036 1.00 66.88 86 VAL A C 1
ATOM 577 O O . VAL A 1 86 ? 1.345 3.935 -22.250 1.00 66.88 86 VAL A O 1
ATOM 580 N N . LEU A 1 87 ? 2.043 4.431 -20.179 1.00 62.84 87 LEU A N 1
ATOM 581 C CA . LEU A 1 87 ? 3.182 5.261 -20.595 1.00 62.84 87 LEU A CA 1
ATOM 582 C C . LEU A 1 87 ? 4.451 4.456 -20.908 1.00 62.84 87 LEU A C 1
ATOM 584 O O . LEU A 1 87 ? 5.230 4.867 -21.763 1.00 62.84 87 LEU A O 1
ATOM 588 N N . ILE A 1 88 ? 4.684 3.345 -20.204 1.00 61.28 88 ILE A N 1
ATOM 589 C CA . ILE A 1 88 ? 5.957 2.591 -20.263 1.00 61.28 88 ILE A CA 1
ATOM 590 C C . ILE A 1 88 ? 5.792 1.212 -20.918 1.00 61.28 88 ILE A C 1
ATOM 592 O O . ILE A 1 88 ? 6.773 0.561 -21.272 1.00 61.28 88 ILE A O 1
ATOM 596 N N . GLY A 1 89 ? 4.550 0.791 -21.151 1.00 59.03 89 GLY A N 1
ATOM 597 C CA . GLY A 1 89 ? 4.212 -0.522 -21.678 1.00 59.03 89 GLY A CA 1
ATOM 598 C C . GLY A 1 89 ? 3.871 -1.522 -20.573 1.00 59.03 89 GLY A C 1
ATOM 599 O O . GLY A 1 89 ? 4.335 -1.441 -19.433 1.00 59.03 89 GLY A O 1
ATOM 600 N N . TRP A 1 90 ? 3.031 -2.491 -20.929 1.00 57.03 90 TRP A N 1
ATOM 601 C CA . TRP A 1 90 ? 2.552 -3.539 -20.033 1.00 57.03 90 TRP A CA 1
ATOM 602 C C . TRP A 1 90 ? 3.585 -4.669 -19.922 1.00 57.03 90 TRP A C 1
ATOM 604 O O . TRP A 1 90 ? 3.511 -5.664 -20.636 1.00 57.03 90 TRP A O 1
ATOM 614 N N . GLY A 1 91 ? 4.579 -4.502 -19.047 1.00 62.22 91 GLY A N 1
ATOM 615 C CA . GLY A 1 91 ? 5.528 -5.561 -18.676 1.00 62.22 91 GLY A CA 1
ATOM 616 C C . GLY A 1 91 ? 5.152 -6.258 -17.362 1.00 62.22 91 GLY A C 1
ATOM 617 O O . GLY A 1 91 ? 4.426 -5.697 -16.547 1.00 62.22 91 GLY A O 1
ATOM 618 N N . ILE A 1 92 ? 5.699 -7.451 -17.101 1.00 57.53 92 ILE A N 1
ATOM 619 C CA . ILE A 1 92 ? 5.469 -8.224 -15.855 1.00 57.53 92 ILE A CA 1
ATOM 620 C C . ILE A 1 92 ? 5.775 -7.390 -14.594 1.00 57.53 92 ILE A C 1
ATOM 622 O O . ILE A 1 92 ? 5.023 -7.413 -13.618 1.00 57.53 92 ILE A O 1
ATOM 626 N N . VAL A 1 93 ? 6.825 -6.562 -14.641 1.00 59.94 93 VAL A N 1
ATOM 627 C CA . VAL A 1 93 ? 7.203 -5.641 -13.551 1.00 59.94 93 VAL A CA 1
ATOM 628 C C . VAL A 1 93 ? 6.093 -4.621 -13.243 1.00 59.94 93 VAL A C 1
ATOM 630 O O . VAL A 1 93 ? 5.894 -4.263 -12.081 1.00 59.94 93 VAL A O 1
ATOM 633 N N . ALA A 1 94 ? 5.317 -4.206 -14.251 1.00 65.19 94 ALA A N 1
ATOM 634 C CA . ALA A 1 94 ? 4.195 -3.282 -14.085 1.00 65.19 94 ALA A CA 1
ATOM 635 C C . ALA A 1 94 ? 3.008 -3.908 -13.331 1.00 65.19 94 ALA A C 1
ATOM 637 O O . ALA A 1 94 ? 2.197 -3.171 -12.777 1.00 65.19 94 ALA A O 1
ATOM 638 N N . PHE A 1 95 ? 2.928 -5.243 -13.257 1.00 67.56 95 PHE A N 1
ATOM 639 C CA . PHE A 1 95 ? 1.897 -5.969 -12.508 1.00 67.56 95 PHE A CA 1
ATOM 640 C C . PHE A 1 95 ? 2.370 -6.452 -11.128 1.00 67.56 95 PHE A C 1
ATOM 642 O O . PHE A 1 95 ? 1.575 -6.497 -10.190 1.00 67.56 95 PHE A O 1
ATOM 649 N N . ALA A 1 96 ? 3.661 -6.751 -10.957 1.00 75.44 96 ALA A N 1
ATOM 650 C CA . ALA A 1 96 ? 4.209 -7.158 -9.661 1.00 75.44 96 ALA A CA 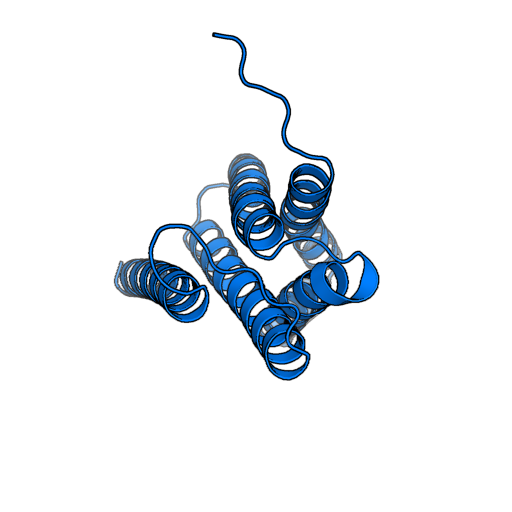1
ATOM 651 C C . ALA A 1 96 ? 4.263 -5.995 -8.648 1.00 75.44 96 ALA A C 1
ATOM 653 O O . ALA A 1 96 ? 3.856 -6.141 -7.494 1.00 75.44 96 ALA A O 1
ATOM 654 N N . LEU A 1 97 ? 4.711 -4.810 -9.077 1.00 75.88 97 LEU A N 1
ATOM 655 C CA . LEU A 1 97 ? 4.827 -3.625 -8.217 1.00 75.88 97 LEU A CA 1
ATOM 656 C C . LEU A 1 97 ? 3.508 -3.137 -7.583 1.00 75.88 97 LEU A C 1
ATOM 658 O O . LEU A 1 97 ? 3.527 -2.823 -6.385 1.00 75.88 97 LEU A O 1
ATOM 662 N N . PRO A 1 98 ? 2.361 -3.072 -8.292 1.00 79.25 98 PRO A N 1
ATOM 663 C CA . PRO A 1 98 ? 1.096 -2.709 -7.659 1.00 79.25 98 PRO A CA 1
ATOM 664 C C . PRO A 1 98 ? 0.673 -3.728 -6.601 1.00 79.25 98 PRO A C 1
ATOM 666 O O . PRO A 1 98 ? 0.229 -3.323 -5.531 1.00 79.25 98 PRO A O 1
ATOM 669 N N . LEU A 1 99 ? 0.869 -5.030 -6.833 1.00 83.44 99 LEU A N 1
ATOM 670 C CA . LEU A 1 99 ? 0.535 -6.059 -5.842 1.00 83.44 99 LEU A CA 1
ATOM 671 C C . LEU A 1 99 ? 1.415 -5.959 -4.590 1.00 83.44 99 LEU A C 1
ATOM 673 O O . LEU A 1 99 ? 0.901 -6.003 -3.472 1.00 83.44 99 LEU A O 1
ATOM 677 N N . MET A 1 100 ? 2.719 -5.728 -4.758 1.00 84.19 100 MET A N 1
ATOM 678 C CA . MET A 1 100 ? 3.630 -5.466 -3.636 1.00 84.19 100 MET A CA 1
ATOM 679 C C . MET A 1 100 ? 3.240 -4.190 -2.874 1.00 84.19 100 MET A C 1
ATOM 681 O O . MET A 1 100 ? 3.255 -4.163 -1.644 1.00 84.19 100 MET A O 1
ATOM 685 N N . SER A 1 101 ? 2.817 -3.143 -3.585 1.00 82.62 101 SER A N 1
ATOM 686 C CA . SER A 1 101 ? 2.341 -1.895 -2.975 1.00 82.62 101 SER A CA 1
ATOM 687 C C . SER A 1 101 ? 1.037 -2.098 -2.196 1.00 82.62 101 SER A C 1
ATOM 689 O O . SER A 1 101 ? 0.882 -1.543 -1.111 1.00 82.62 101 SER A O 1
ATOM 691 N N . VAL A 1 102 ? 0.123 -2.940 -2.690 1.00 87.00 102 VAL A N 1
ATOM 692 C CA . VAL A 1 102 ? -1.087 -3.346 -1.956 1.00 87.00 102 VAL A CA 1
ATOM 693 C C . VAL A 1 102 ? -0.718 -4.074 -0.662 1.00 87.00 102 VAL A C 1
ATOM 695 O O . VAL A 1 102 ? -1.292 -3.767 0.381 1.00 87.00 102 VAL A O 1
ATOM 698 N N . LEU A 1 103 ? 0.269 -4.975 -0.682 1.00 87.62 103 LEU A N 1
ATOM 699 C CA . LEU A 1 103 ? 0.760 -5.630 0.537 1.00 87.62 103 LEU A CA 1
ATOM 700 C C . LEU A 1 103 ? 1.332 -4.623 1.544 1.00 87.62 103 LEU A C 1
ATOM 702 O O . LEU A 1 103 ? 1.032 -4.716 2.735 1.00 87.62 103 LEU A O 1
ATOM 706 N N . ALA A 1 104 ? 2.086 -3.624 1.080 1.00 86.44 104 ALA A N 1
ATOM 707 C CA . ALA A 1 104 ? 2.605 -2.557 1.935 1.00 86.44 104 ALA A CA 1
ATOM 708 C C . ALA A 1 104 ? 1.484 -1.703 2.561 1.00 86.44 104 ALA A C 1
ATOM 710 O O . ALA A 1 104 ? 1.509 -1.432 3.765 1.00 86.44 104 ALA A O 1
ATOM 711 N N . VAL A 1 105 ? 0.461 -1.337 1.779 1.00 87.00 105 VAL A N 1
ATOM 712 C CA . VAL A 1 105 ? -0.746 -0.652 2.280 1.00 87.00 105 VAL A CA 1
ATOM 713 C C . VAL A 1 105 ? -1.438 -1.499 3.348 1.00 87.00 105 VAL A C 1
ATOM 715 O O . VAL A 1 105 ? -1.776 -0.992 4.419 1.00 87.00 105 VAL A O 1
ATOM 718 N N . VAL A 1 106 ? -1.622 -2.798 3.096 1.00 89.81 106 VAL A N 1
ATOM 719 C CA . VAL A 1 106 ? -2.237 -3.719 4.060 1.00 89.81 106 VAL A CA 1
ATOM 720 C C . VAL A 1 106 ? -1.417 -3.796 5.346 1.00 89.81 106 VAL A C 1
ATOM 722 O O . VAL A 1 106 ? -1.999 -3.714 6.425 1.00 89.81 106 VAL A O 1
ATOM 725 N N . ALA A 1 107 ? -0.088 -3.883 5.262 1.00 88.12 107 ALA A N 1
ATOM 726 C CA . ALA A 1 107 ? 0.788 -3.921 6.431 1.00 88.12 107 ALA A CA 1
ATOM 727 C C . ALA A 1 107 ? 0.664 -2.651 7.296 1.00 88.12 107 ALA A C 1
ATOM 729 O O . ALA A 1 107 ? 0.511 -2.748 8.518 1.00 88.12 107 ALA A O 1
ATOM 730 N N . GLY A 1 108 ? 0.659 -1.467 6.670 1.00 85.38 108 GLY A N 1
ATOM 731 C CA . GLY A 1 108 ? 0.465 -0.182 7.357 1.00 85.38 108 GLY A CA 1
ATOM 732 C C . GLY A 1 108 ? -0.936 -0.021 7.962 1.00 85.38 108 GLY A C 1
ATOM 733 O O . GLY A 1 108 ? -1.099 0.455 9.092 1.00 85.38 108 GLY A O 1
ATOM 734 N N . ALA A 1 109 ? -1.970 -0.469 7.247 1.00 86.62 109 ALA A N 1
ATOM 735 C CA . ALA A 1 109 ? -3.344 -0.482 7.746 1.00 86.62 109 ALA A CA 1
ATOM 736 C C . ALA A 1 109 ? -3.510 -1.449 8.931 1.00 86.62 109 ALA A C 1
ATOM 738 O O . ALA A 1 109 ? -4.190 -1.118 9.905 1.00 86.62 109 ALA A O 1
ATOM 739 N N . TRP A 1 110 ? -2.853 -2.612 8.884 1.00 91.19 110 TRP A N 1
ATOM 740 C CA . TRP A 1 110 ? -2.888 -3.610 9.950 1.00 91.19 110 TRP A CA 1
ATOM 741 C C . TRP A 1 110 ? -2.254 -3.087 11.236 1.00 91.19 110 TRP A C 1
ATOM 743 O O . TRP A 1 110 ? -2.891 -3.120 12.288 1.00 91.19 110 TRP A O 1
ATOM 753 N N . THR A 1 111 ? -1.033 -2.551 11.162 1.00 87.94 111 THR A N 1
ATOM 754 C CA . THR A 1 111 ? -0.345 -1.964 12.328 1.00 87.94 111 THR A CA 1
ATOM 755 C C . THR A 1 111 ? -1.190 -0.870 12.972 1.00 87.94 111 THR A C 1
ATOM 757 O O . THR A 1 111 ? -1.385 -0.857 14.187 1.00 87.94 111 THR A O 1
ATOM 760 N N . SER A 1 112 ? -1.775 0.002 12.155 1.00 85.81 112 SER A N 1
ATOM 761 C CA . SER A 1 112 ? -2.648 1.076 12.629 1.00 85.81 112 SER A CA 1
ATOM 762 C C . SER A 1 112 ? -3.914 0.564 13.312 1.00 85.81 112 SER A C 1
ATOM 764 O O . SER A 1 112 ? -4.339 1.118 14.330 1.00 85.81 112 SER A O 1
ATOM 766 N N . TYR A 1 113 ? -4.523 -0.493 12.771 1.00 87.88 113 TYR A N 1
ATOM 767 C CA . TYR A 1 113 ? -5.683 -1.138 13.375 1.00 87.88 113 TYR A CA 1
ATOM 768 C C . TYR A 1 113 ? -5.339 -1.751 14.738 1.00 87.88 113 TYR A C 1
ATOM 770 O O . TYR A 1 113 ? -6.069 -1.506 15.696 1.00 87.88 113 TYR A O 1
ATOM 778 N N . GLU A 1 114 ? -4.220 -2.470 14.871 1.00 89.06 114 GLU A N 1
ATOM 779 C CA . GLU A 1 114 ? -3.808 -3.065 16.154 1.00 89.06 114 GLU A CA 1
ATOM 780 C C . GLU A 1 114 ? -3.547 -2.000 17.223 1.00 89.06 114 GLU A C 1
ATOM 782 O O . GLU A 1 114 ? -4.011 -2.135 18.355 1.00 89.06 114 GLU A O 1
ATOM 787 N N . VAL A 1 115 ? -2.887 -0.894 16.860 1.00 87.25 115 VAL A N 1
ATOM 788 C CA . VAL A 1 115 ? -2.657 0.235 17.777 1.00 87.25 115 VAL A CA 1
ATOM 789 C C . VAL A 1 115 ? -3.981 0.842 18.248 1.00 87.25 115 VAL A C 1
ATOM 791 O O . VAL A 1 115 ? -4.158 1.110 19.437 1.00 87.25 115 VAL A O 1
ATOM 794 N N . ARG A 1 116 ? -4.941 1.049 17.340 1.00 86.50 116 ARG A N 1
ATOM 795 C CA . ARG A 1 116 ? -6.271 1.577 17.693 1.00 86.50 116 ARG A CA 1
ATOM 796 C C . ARG A 1 116 ? -7.086 0.594 18.523 1.00 86.50 116 ARG A C 1
ATOM 798 O O . ARG A 1 116 ? -7.802 1.015 19.428 1.00 86.50 116 ARG A O 1
ATOM 805 N N . ARG A 1 117 ? -6.963 -0.702 18.241 1.00 87.06 117 ARG A N 1
ATOM 806 C CA .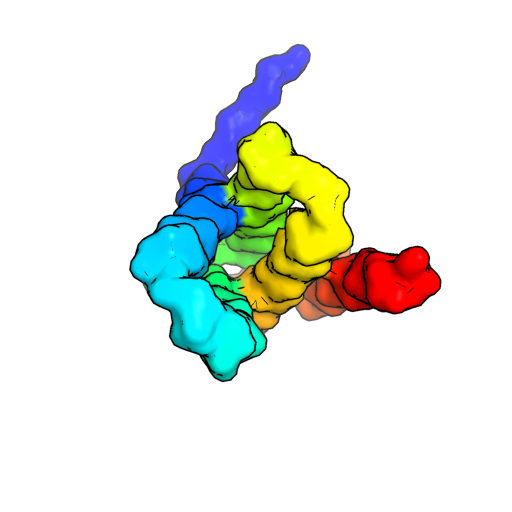 ARG A 1 117 ? -7.621 -1.774 18.989 1.00 87.06 117 ARG A CA 1
ATOM 807 C C . ARG A 1 117 ? -7.102 -1.841 20.421 1.00 87.06 117 ARG A C 1
ATOM 809 O O . ARG A 1 117 ? -7.911 -1.874 21.339 1.00 87.06 117 ARG A O 1
ATOM 816 N N . ALA A 1 118 ? -5.785 -1.767 20.615 1.00 87.12 118 ALA A N 1
ATOM 817 C CA . ALA A 1 118 ? -5.168 -1.701 21.941 1.00 87.12 118 ALA A CA 1
ATOM 818 C C . ALA A 1 118 ? -5.631 -0.476 22.755 1.00 87.12 118 ALA A C 1
ATOM 820 O O . ALA A 1 118 ? -5.680 -0.530 23.978 1.00 87.12 118 ALA A O 1
ATOM 821 N N . ARG A 1 119 ? -6.011 0.614 22.076 1.00 86.94 119 ARG A N 1
ATOM 822 C CA . ARG A 1 119 ? -6.558 1.842 22.678 1.00 86.94 119 ARG A CA 1
ATOM 823 C C . ARG A 1 119 ? -8.092 1.865 22.791 1.00 86.94 119 ARG A C 1
ATOM 825 O O . ARG A 1 119 ? -8.639 2.877 23.209 1.00 86.94 119 ARG A O 1
ATOM 832 N N . GLY A 1 120 ? -8.794 0.804 22.386 1.00 83.81 120 GLY A N 1
ATOM 833 C CA . GLY A 1 120 ? -10.260 0.717 22.468 1.00 83.81 120 GLY A CA 1
ATOM 834 C C . GLY A 1 120 ? -11.039 1.606 21.484 1.00 83.81 120 GLY A C 1
ATOM 835 O O . GLY A 1 120 ? -12.228 1.824 21.677 1.00 83.81 120 GLY A O 1
ATOM 836 N N . VAL A 1 121 ? -10.398 2.116 20.427 1.00 83.81 121 VAL A N 1
ATOM 837 C CA . VAL A 1 121 ? -10.984 3.078 19.462 1.00 83.81 121 VAL A CA 1
ATOM 838 C C . VAL A 1 121 ? -11.163 2.502 18.049 1.00 83.81 121 VAL A C 1
ATOM 840 O O . VAL A 1 121 ? -11.409 3.234 17.090 1.00 83.81 121 VAL A O 1
ATOM 843 N N . ALA A 1 122 ? -11.014 1.187 17.879 1.00 79.50 122 ALA A N 1
ATOM 844 C CA . ALA A 1 122 ? -11.198 0.533 16.586 1.00 79.50 122 ALA A CA 1
ATOM 845 C C . ALA A 1 122 ? -12.687 0.304 16.273 1.00 79.50 122 ALA A C 1
ATOM 847 O O . ALA A 1 122 ? -13.409 -0.292 17.068 1.00 79.50 122 ALA A O 1
ATOM 848 N N . THR A 1 123 ? -13.131 0.733 15.090 1.00 77.19 123 THR A N 1
ATOM 849 C CA . THR A 1 123 ? -14.477 0.458 14.572 1.00 77.19 123 THR A CA 1
ATOM 850 C C . THR A 1 123 ? -14.456 -0.743 13.634 1.00 77.19 123 THR A C 1
ATOM 852 O O . THR A 1 123 ? -13.694 -0.775 12.664 1.00 77.19 123 THR A O 1
ATOM 855 N N . GLU A 1 124 ? -15.291 -1.743 13.916 1.00 80.44 124 GLU A N 1
ATOM 856 C CA . GLU A 1 124 ? -15.373 -2.961 13.107 1.00 80.44 124 GLU A CA 1
ATOM 857 C C . GLU A 1 124 ? -16.287 -2.786 11.883 1.00 80.44 124 GLU A C 1
ATOM 859 O O . GLU A 1 124 ? -17.231 -1.990 11.909 1.00 80.44 124 GLU A O 1
ATOM 864 N N . PRO A 1 125 ? -16.030 -3.515 10.785 1.00 73.31 125 PRO A N 1
ATOM 865 C CA . PRO A 1 125 ? -16.893 -3.490 9.620 1.00 73.31 125 PRO A CA 1
ATOM 866 C C . PRO A 1 125 ? -18.131 -4.383 9.804 1.00 73.31 125 PRO A C 1
ATOM 868 O O . PRO A 1 125 ? -18.127 -5.360 10.541 1.00 73.31 125 PRO A O 1
ATOM 871 N N . ALA A 1 126 ? -19.186 -4.117 9.029 1.00 73.88 126 ALA A N 1
ATOM 872 C CA . ALA A 1 126 ? -20.448 -4.868 9.098 1.00 73.88 126 ALA A CA 1
ATOM 873 C C . ALA A 1 126 ? -20.348 -6.367 8.720 1.00 73.88 126 ALA A C 1
ATOM 875 O O . ALA A 1 126 ? -21.301 -7.113 8.913 1.00 73.88 126 ALA A O 1
ATOM 876 N N . ARG A 1 127 ? -19.222 -6.821 8.145 1.00 73.19 127 ARG A N 1
ATOM 877 C CA . ARG A 1 127 ? -18.984 -8.240 7.808 1.00 73.19 127 ARG A CA 1
ATOM 878 C C . ARG A 1 127 ? -17.598 -8.659 8.293 1.00 73.19 127 ARG A C 1
ATOM 880 O O . ARG A 1 127 ? -16.629 -8.448 7.559 1.00 73.19 127 ARG A O 1
ATOM 887 N N . GLY A 1 128 ? -17.526 -9.219 9.497 1.00 78.44 128 GLY A N 1
ATOM 888 C CA . GLY A 1 128 ? -16.287 -9.714 10.108 1.00 78.44 128 GLY A CA 1
ATOM 889 C C . GLY A 1 128 ? -15.399 -8.612 10.684 1.00 78.44 128 GLY A C 1
ATOM 890 O O . GLY A 1 128 ? -15.787 -7.452 10.704 1.00 78.44 128 GLY A O 1
ATOM 891 N N . THR A 1 129 ? -14.204 -8.978 11.149 1.00 87.06 129 THR A N 1
ATOM 892 C CA . THR A 1 129 ? -13.242 -8.022 11.720 1.00 87.06 129 THR A CA 1
ATOM 893 C C . THR A 1 129 ? -12.286 -7.475 10.667 1.00 87.06 129 THR A C 1
ATOM 895 O O . THR A 1 129 ? -12.034 -8.125 9.644 1.00 87.06 129 THR A O 1
ATOM 898 N N . TRP A 1 130 ? -11.667 -6.322 10.923 1.00 88.06 130 TRP A N 1
ATOM 899 C CA . TRP A 1 130 ? -10.617 -5.801 10.034 1.00 88.06 130 TRP A CA 1
ATOM 900 C C . TRP A 1 130 ? -9.447 -6.769 9.833 1.00 88.06 130 TRP A C 1
ATOM 902 O O . TRP A 1 130 ? -8.947 -6.854 8.715 1.00 88.06 130 TRP A O 1
ATOM 912 N N . ARG A 1 131 ? -9.072 -7.570 10.843 1.00 88.81 131 ARG A N 1
ATOM 913 C CA . ARG A 1 131 ? -8.051 -8.629 10.693 1.00 88.81 131 ARG A CA 1
ATOM 914 C C . ARG A 1 131 ? -8.386 -9.593 9.559 1.00 88.81 131 ARG A C 1
ATOM 916 O O . ARG A 1 131 ? -7.553 -9.850 8.699 1.00 88.81 131 ARG A O 1
ATOM 923 N N . SER A 1 132 ? -9.621 -10.098 9.535 1.00 87.88 132 SER A N 1
ATOM 924 C CA . SER A 1 132 ? -10.058 -11.047 8.504 1.00 87.88 132 SER A CA 1
ATOM 925 C C . SER A 1 132 ? -10.053 -10.427 7.103 1.00 87.88 132 SER A C 1
ATOM 927 O O . SER A 1 132 ? -9.611 -11.059 6.145 1.00 87.88 132 SER A O 1
ATOM 929 N N . ARG A 1 133 ? -10.468 -9.160 6.982 1.00 89.06 133 ARG A N 1
ATOM 930 C CA . ARG A 1 133 ? -10.480 -8.448 5.697 1.00 89.06 133 ARG A CA 1
ATOM 931 C C . ARG A 1 133 ? -9.080 -8.160 5.179 1.00 89.06 133 ARG A C 1
ATOM 933 O O . ARG A 1 133 ? -8.809 -8.408 4.010 1.00 89.06 133 ARG A O 1
ATOM 940 N N . LEU A 1 134 ? -8.196 -7.663 6.039 1.00 89.88 134 LEU A N 1
ATOM 941 C CA . LEU A 1 134 ? -6.809 -7.387 5.678 1.00 89.88 134 LEU A CA 1
ATOM 942 C C . LEU A 1 134 ? -6.072 -8.678 5.295 1.00 89.88 134 LEU A C 1
ATOM 944 O O . LEU A 1 134 ? -5.349 -8.681 4.304 1.00 89.88 134 LEU A O 1
ATOM 948 N N . ALA A 1 135 ? -6.321 -9.788 6.002 1.00 90.44 135 ALA A N 1
ATOM 949 C CA . ALA A 1 135 ? -5.758 -11.093 5.656 1.00 90.44 135 ALA A CA 1
ATOM 950 C C . ALA A 1 135 ? -6.242 -11.574 4.284 1.00 90.44 135 ALA A C 1
ATOM 952 O O . ALA A 1 135 ? -5.438 -12.034 3.481 1.00 90.44 135 ALA A O 1
ATOM 953 N N . GLY A 1 136 ? -7.536 -11.414 3.990 1.00 90.81 136 GLY A N 1
ATOM 954 C CA . GLY A 1 136 ? -8.098 -11.753 2.682 1.00 90.81 136 GLY A CA 1
ATOM 955 C C . GLY A 1 136 ? -7.483 -10.939 1.541 1.00 90.81 136 GLY A C 1
ATOM 956 O O . GLY A 1 136 ? -7.150 -11.499 0.501 1.00 90.81 136 GLY A O 1
ATOM 957 N N . ILE A 1 137 ? -7.271 -9.634 1.744 1.00 89.44 137 ILE A N 1
ATOM 958 C CA . ILE A 1 137 ? -6.621 -8.769 0.747 1.00 89.44 137 ILE A CA 1
ATOM 959 C C . ILE A 1 137 ? -5.155 -9.174 0.554 1.00 89.44 137 ILE A C 1
ATOM 961 O O . ILE A 1 137 ? -4.706 -9.293 -0.585 1.00 89.44 137 ILE A O 1
ATOM 965 N N . ALA A 1 138 ? -4.420 -9.424 1.642 1.00 90.62 138 ALA A N 1
ATOM 966 C CA . ALA A 1 138 ? -3.037 -9.888 1.562 1.00 90.62 138 ALA A CA 1
ATOM 967 C C . ALA A 1 138 ? -2.930 -11.225 0.819 1.00 90.62 138 ALA A C 1
ATOM 969 O O . ALA A 1 138 ? -2.097 -11.366 -0.071 1.00 90.62 138 ALA A O 1
ATOM 970 N N . ALA A 1 139 ? -3.807 -12.182 1.131 1.00 91.06 139 ALA A N 1
ATOM 971 C CA . ALA A 1 139 ? -3.856 -13.469 0.450 1.00 91.06 139 ALA A CA 1
ATOM 972 C C . ALA A 1 139 ? -4.131 -13.305 -1.051 1.00 91.06 139 ALA A C 1
ATOM 974 O O . ALA A 1 139 ? -3.419 -13.886 -1.863 1.00 91.06 139 ALA A O 1
ATOM 975 N N . ALA A 1 140 ? -5.102 -12.471 -1.435 1.00 88.62 140 ALA A N 1
ATOM 976 C CA . ALA A 1 140 ? -5.394 -12.201 -2.842 1.00 88.62 140 ALA A CA 1
ATOM 977 C C . ALA A 1 140 ? -4.196 -11.576 -3.579 1.00 88.62 140 ALA A C 1
ATOM 979 O O . ALA A 1 140 ? -3.878 -11.985 -4.695 1.00 88.62 140 ALA A O 1
ATOM 980 N N . ALA A 1 141 ? -3.499 -10.626 -2.946 1.00 88.19 141 ALA A N 1
ATOM 981 C CA . ALA A 1 141 ? -2.308 -10.010 -3.524 1.00 88.19 141 ALA A CA 1
ATOM 982 C C . ALA A 1 141 ? -1.147 -11.010 -3.676 1.00 88.19 141 ALA A C 1
ATOM 984 O O . ALA A 1 141 ? -0.491 -11.027 -4.716 1.00 88.19 141 ALA A O 1
ATOM 985 N N . LEU A 1 142 ? -0.929 -11.882 -2.683 1.00 88.81 142 LEU A N 1
ATOM 986 C CA . LEU A 1 142 ? 0.075 -12.951 -2.743 1.00 88.81 142 LEU A CA 1
ATOM 987 C C . LEU A 1 142 ? -0.243 -13.988 -3.823 1.00 88.81 142 LEU A C 1
ATOM 989 O O . LEU A 1 142 ? 0.661 -14.402 -4.542 1.00 88.81 142 LEU A O 1
ATOM 993 N N . VAL A 1 143 ? -1.510 -14.381 -3.976 1.00 89.06 143 VAL A N 1
ATOM 994 C CA . VAL A 1 143 ? -1.940 -15.279 -5.061 1.00 89.06 143 VAL A CA 1
ATOM 995 C C . VAL A 1 143 ? -1.677 -14.632 -6.419 1.00 89.06 143 VAL A C 1
ATOM 997 O O . VAL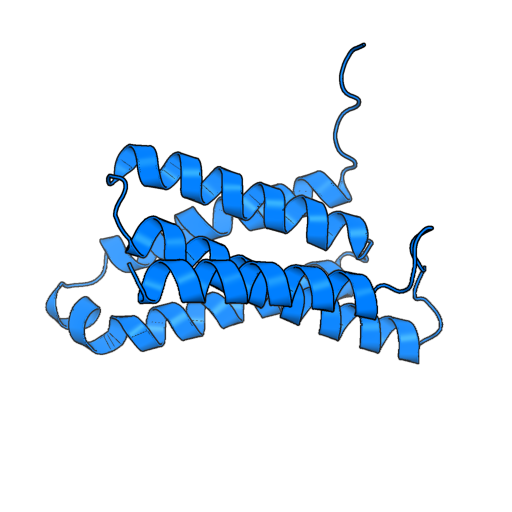 A 1 143 ? -1.104 -15.277 -7.292 1.00 89.06 143 VAL A O 1
ATOM 1000 N N . GLY A 1 144 ? -2.023 -13.352 -6.586 1.00 84.56 144 GLY A N 1
ATOM 1001 C CA . GLY A 1 144 ? -1.721 -12.607 -7.810 1.00 84.56 144 GLY A CA 1
ATOM 1002 C C . GLY A 1 144 ? -0.223 -12.575 -8.127 1.00 84.56 144 GLY A C 1
ATOM 1003 O O . GLY A 1 144 ? 0.166 -12.819 -9.267 1.00 84.56 144 GLY A O 1
ATOM 1004 N N . LEU A 1 145 ? 0.622 -12.343 -7.116 1.00 85.31 145 LEU A N 1
ATOM 1005 C CA . LEU A 1 145 ? 2.081 -12.385 -7.264 1.00 85.31 145 LEU A CA 1
ATOM 1006 C C . LEU A 1 145 ? 2.575 -13.783 -7.641 1.00 85.31 145 LEU A C 1
ATOM 1008 O O . LEU A 1 145 ? 3.405 -13.908 -8.533 1.00 85.31 145 LEU A O 1
ATOM 1012 N N . GLY A 1 146 ? 2.046 -14.828 -7.003 1.00 80.94 146 GLY A N 1
ATOM 1013 C CA . GLY A 1 146 ? 2.391 -16.215 -7.311 1.00 80.94 146 GLY A CA 1
ATOM 1014 C C . GLY A 1 146 ? 2.070 -16.591 -8.758 1.00 80.94 146 GLY A C 1
ATOM 1015 O O . GLY A 1 146 ? 2.893 -17.215 -9.419 1.00 80.94 146 GLY A O 1
ATOM 1016 N N . VAL A 1 147 ? 0.917 -16.152 -9.274 1.00 84.56 147 VAL A N 1
ATOM 1017 C CA . VAL A 1 147 ? 0.538 -16.356 -10.683 1.00 84.56 147 VAL A CA 1
ATOM 1018 C C . VAL A 1 147 ? 1.491 -15.622 -11.628 1.00 84.56 147 VAL A C 1
ATOM 1020 O O . VAL A 1 147 ? 1.899 -16.197 -12.627 1.00 84.56 147 VAL A O 1
ATOM 1023 N N . LEU A 1 148 ? 1.883 -14.386 -11.305 1.00 81.06 148 LEU A N 1
ATOM 1024 C CA . LEU A 1 148 ? 2.835 -13.607 -12.109 1.00 81.06 148 LEU A CA 1
ATOM 1025 C C . LEU A 1 148 ? 4.243 -14.204 -12.142 1.00 81.06 148 LEU A C 1
ATOM 1027 O O . LEU A 1 148 ? 4.918 -14.073 -13.152 1.00 81.06 148 LEU A O 1
ATOM 1031 N N . ILE A 1 149 ? 4.695 -14.815 -11.046 1.00 79.56 149 ILE A N 1
ATOM 1032 C CA . ILE A 1 149 ? 6.017 -15.457 -10.970 1.00 79.56 149 ILE A CA 1
ATOM 1033 C C . ILE A 1 149 ? 6.026 -16.794 -11.726 1.00 79.56 149 ILE A C 1
ATOM 1035 O O . ILE A 1 149 ? 7.068 -17.209 -12.223 1.00 79.56 149 ILE A O 1
ATOM 1039 N N . ALA A 1 150 ? 4.882 -17.478 -11.789 1.00 72.12 150 ALA A N 1
ATOM 1040 C CA . ALA A 1 150 ? 4.745 -18.771 -12.454 1.00 72.12 150 ALA A CA 1
ATOM 1041 C C . ALA A 1 150 ? 4.462 -18.681 -13.968 1.00 72.12 150 ALA A C 1
ATOM 1043 O O . ALA A 1 150 ? 4.475 -19.719 -14.631 1.00 72.12 150 ALA A O 1
ATOM 1044 N N . ALA A 1 151 ? 4.162 -17.484 -14.484 1.00 67.31 151 ALA A N 1
ATOM 1045 C CA . ALA A 1 151 ? 3.847 -17.210 -15.889 1.00 67.31 151 ALA A CA 1
ATOM 1046 C C . ALA A 1 151 ? 5.092 -16.791 -16.683 1.00 67.31 151 ALA A C 1
ATOM 1048 O O . ALA A 1 151 ? 5.181 -17.204 -17.861 1.00 67.31 151 ALA A O 1
#

Secondary structure (DSSP, 8-state):
-PPPPPPHHHHHHHHHHHHHHHHHHHHHHHS-HHHHHHHHHHHHHHHHHHHHHHHHHHHHHS---HHHHHHHHHHHHHHHHHHHHHHH---HHHHHHHHHHHHHHHHHHHHHHHHHHHTT-PPPPSSS-HHHHHHHHHHHHHHHHHHHHH-